Protein AF-A0A7S3WYN6-F1 (afdb_monomer)

Radius of gyration: 17.84 Å; Cα contacts (8 Å, |Δi|>4): 152; chains: 1; bounding box: 39×29×48 Å

Structure (mmCIF, N/CA/C/O backbone):
data_AF-A0A7S3WYN6-F1
#
_entry.id   AF-A0A7S3WYN6-F1
#
loop_
_atom_site.group_PDB
_atom_site.id
_atom_site.type_symbol
_atom_site.label_atom_id
_atom_site.label_alt_id
_atom_site.label_comp_id
_atom_site.label_asym_id
_atom_site.label_entity_id
_atom_site.label_seq_id
_atom_site.pdbx_PDB_ins_code
_atom_site.Cartn_x
_atom_site.Cartn_y
_atom_site.Cartn_z
_atom_site.occupancy
_atom_site.B_iso_or_equiv
_atom_site.auth_seq_id
_atom_site.auth_comp_id
_atom_site.auth_asym_id
_atom_site.auth_atom_id
_atom_site.pdbx_PDB_model_num
ATOM 1 N N . ALA A 1 1 ? -4.553 0.340 3.749 1.00 83.56 1 ALA A N 1
ATOM 2 C CA . ALA A 1 1 ? -4.007 -1.036 3.685 1.00 83.56 1 ALA A CA 1
ATOM 3 C C . ALA A 1 1 ? -3.774 -1.509 2.247 1.00 83.56 1 ALA A C 1
ATOM 5 O O . ALA A 1 1 ? -2.661 -1.927 1.957 1.00 83.56 1 ALA A O 1
ATOM 6 N N . GLY A 1 2 ? -4.755 -1.391 1.338 1.00 94.38 2 GLY A N 1
ATOM 7 C CA . GLY A 1 2 ? -4.640 -1.900 -0.042 1.00 94.38 2 GLY A CA 1
ATOM 8 C C . GLY A 1 2 ? -3.386 -1.463 -0.815 1.00 94.38 2 GLY A C 1
ATOM 9 O O . GLY A 1 2 ? -2.759 -2.291 -1.463 1.00 94.38 2 GLY A O 1
ATOM 10 N N . TYR A 1 3 ? -2.947 -0.205 -0.682 1.00 96.38 3 TYR A N 1
ATOM 11 C CA . TYR A 1 3 ? -1.740 0.287 -1.371 1.00 96.38 3 TYR A CA 1
ATOM 12 C C . TYR A 1 3 ? -0.466 -0.454 -0.966 1.00 96.38 3 TYR A C 1
ATOM 14 O O . TYR A 1 3 ? 0.359 -0.779 -1.814 1.00 96.38 3 TYR A O 1
ATOM 22 N N . LEU A 1 4 ? -0.327 -0.754 0.327 1.00 96.62 4 LEU A N 1
ATOM 23 C CA . LEU A 1 4 ? 0.823 -1.490 0.841 1.00 96.62 4 LEU A CA 1
ATOM 24 C C . LEU A 1 4 ? 0.812 -2.930 0.330 1.00 96.62 4 LEU A C 1
ATOM 26 O O . LEU A 1 4 ? 1.857 -3.454 -0.029 1.00 96.62 4 LEU A O 1
ATOM 30 N N . GLU A 1 5 ? -0.357 -3.561 0.240 1.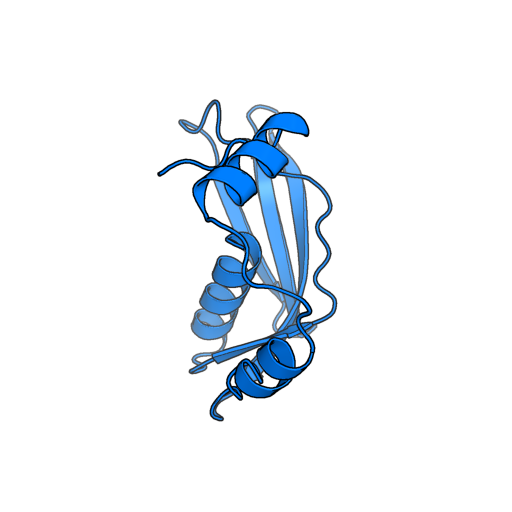00 96.69 5 GLU A N 1
ATOM 31 C CA . GLU A 1 5 ? -0.438 -4.918 -0.301 1.00 96.69 5 GLU A CA 1
ATOM 32 C C . GLU A 1 5 ? -0.110 -4.959 -1.799 1.00 96.69 5 GLU A C 1
ATOM 34 O O . GLU A 1 5 ? 0.653 -5.825 -2.225 1.00 96.69 5 GLU A O 1
ATOM 39 N N . MET A 1 6 ? -0.576 -3.981 -2.585 1.00 97.12 6 MET A N 1
ATOM 40 C CA . MET A 1 6 ? -0.182 -3.847 -3.995 1.00 97.12 6 MET A CA 1
ATOM 41 C C . MET A 1 6 ? 1.331 -3.663 -4.147 1.00 97.12 6 MET A C 1
ATOM 43 O O . MET A 1 6 ? 1.955 -4.367 -4.940 1.00 97.12 6 MET A O 1
ATOM 47 N N . ALA A 1 7 ? 1.939 -2.777 -3.350 1.00 97.44 7 ALA A N 1
ATOM 48 C CA . ALA A 1 7 ? 3.385 -2.573 -3.346 1.00 97.44 7 ALA A CA 1
ATOM 49 C C . ALA A 1 7 ? 4.142 -3.856 -2.971 1.00 97.44 7 ALA A C 1
ATOM 51 O O . ALA A 1 7 ? 5.075 -4.252 -3.667 1.00 97.44 7 ALA A O 1
ATOM 52 N N . ARG A 1 8 ? 3.711 -4.549 -1.909 1.00 96.00 8 ARG A N 1
ATOM 53 C CA . ARG A 1 8 ? 4.312 -5.811 -1.461 1.00 96.00 8 ARG A CA 1
ATOM 54 C C . ARG A 1 8 ? 4.235 -6.875 -2.558 1.00 96.00 8 ARG A C 1
ATOM 56 O O . ARG A 1 8 ? 5.251 -7.501 -2.858 1.00 96.00 8 ARG A O 1
ATOM 63 N N . ALA A 1 9 ? 3.059 -7.080 -3.150 1.00 96.19 9 ALA 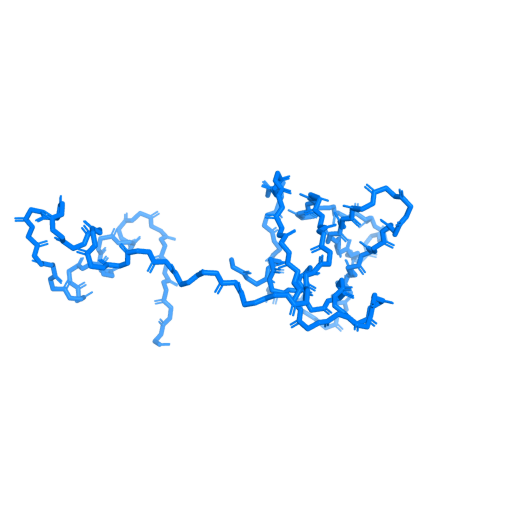A N 1
ATOM 64 C CA . ALA A 1 9 ? 2.832 -8.085 -4.183 1.00 96.19 9 ALA A CA 1
ATOM 65 C C . ALA A 1 9 ? 3.644 -7.795 -5.455 1.00 96.19 9 ALA A C 1
ATOM 67 O O . ALA A 1 9 ? 4.352 -8.682 -5.936 1.00 96.19 9 ALA A O 1
ATOM 68 N N . ALA A 1 10 ? 3.611 -6.554 -5.951 1.00 97.25 10 ALA A N 1
ATOM 69 C CA . ALA A 1 10 ? 4.370 -6.141 -7.129 1.00 97.25 10 ALA A CA 1
ATOM 70 C C . ALA A 1 10 ? 5.882 -6.289 -6.914 1.00 97.25 10 ALA A C 1
ATOM 72 O O . ALA A 1 10 ? 6.575 -6.867 -7.752 1.00 97.25 10 ALA A O 1
ATOM 73 N N . TYR A 1 11 ? 6.391 -5.858 -5.756 1.00 96.50 11 TYR A N 1
ATOM 74 C CA . TYR A 1 11 ? 7.810 -5.988 -5.434 1.00 96.50 11 TYR A CA 1
ATOM 75 C C . TYR A 1 11 ? 8.261 -7.451 -5.379 1.00 96.50 11 TYR A C 1
ATOM 77 O O . TYR A 1 11 ? 9.317 -7.796 -5.915 1.00 96.50 11 TYR A O 1
ATOM 85 N N . CYS A 1 12 ? 7.450 -8.323 -4.767 1.00 95.06 12 CYS A N 1
ATOM 86 C CA . CYS A 1 12 ? 7.715 -9.762 -4.720 1.00 95.06 12 CYS A CA 1
ATOM 87 C C . CYS A 1 12 ? 7.729 -10.382 -6.121 1.00 95.06 12 CYS A C 1
ATOM 89 O O . CYS A 1 12 ? 8.616 -11.182 -6.413 1.00 95.06 12 CYS A O 1
ATOM 91 N N . ALA A 1 13 ? 6.782 -10.004 -6.985 1.00 95.81 13 ALA A N 1
ATOM 92 C CA . ALA A 1 13 ? 6.686 -10.517 -8.348 1.00 95.81 13 ALA A CA 1
ATOM 93 C C . ALA A 1 13 ? 7.912 -10.134 -9.192 1.00 95.81 13 ALA A C 1
ATOM 95 O O . ALA A 1 13 ? 8.520 -11.004 -9.817 1.00 95.81 13 ALA A O 1
ATOM 96 N N . VAL A 1 14 ? 8.322 -8.862 -9.152 1.00 95.81 14 VAL A N 1
ATOM 97 C CA . VAL A 1 14 ? 9.489 -8.354 -9.894 1.00 95.81 14 VAL A CA 1
ATOM 98 C C . VAL A 1 14 ? 10.790 -9.002 -9.406 1.00 95.81 14 VAL A C 1
ATOM 100 O O . VAL A 1 14 ? 11.610 -9.433 -10.214 1.00 95.81 14 VAL A O 1
ATOM 103 N N . ASN A 1 15 ? 10.960 -9.139 -8.088 1.00 92.88 15 ASN A N 1
ATOM 104 C CA . ASN A 1 15 ? 12.193 -9.655 -7.482 1.00 92.88 15 ASN A CA 1
ATOM 105 C C . ASN A 1 15 ? 12.198 -11.179 -7.262 1.00 92.88 15 ASN A C 1
ATOM 107 O O . ASN A 1 15 ? 13.160 -11.711 -6.710 1.00 92.88 15 ASN A O 1
ATOM 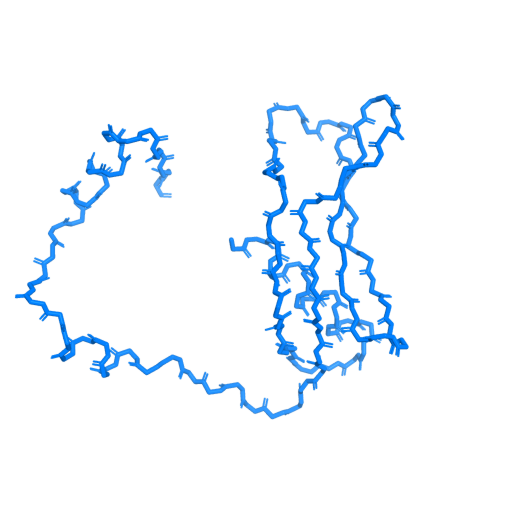111 N N . LYS A 1 16 ? 11.130 -11.894 -7.650 1.00 92.94 16 LYS A N 1
ATOM 112 C CA . LYS A 1 16 ? 10.926 -13.332 -7.369 1.00 92.94 16 LYS A CA 1
ATOM 113 C C . LYS A 1 16 ? 11.127 -13.683 -5.883 1.00 92.94 16 LYS A C 1
ATOM 115 O O . LYS A 1 16 ? 11.668 -14.737 -5.546 1.00 92.94 16 LYS A O 1
ATOM 120 N N . ALA A 1 17 ? 10.705 -12.784 -4.996 1.00 91.31 17 ALA A N 1
ATOM 121 C CA . ALA A 1 17 ? 10.873 -12.905 -3.551 1.00 91.31 17 ALA A CA 1
ATOM 122 C C . ALA A 1 17 ? 9.625 -13.501 -2.885 1.00 91.31 17 ALA A C 1
ATOM 124 O O . ALA A 1 17 ? 8.508 -13.359 -3.383 1.00 91.31 17 ALA A O 1
ATOM 125 N N . LYS A 1 18 ? 9.804 -14.141 -1.723 1.00 90.19 18 LYS A N 1
ATOM 126 C CA . LYS A 1 18 ? 8.681 -14.673 -0.923 1.00 90.19 18 LYS A CA 1
ATOM 127 C C . LYS A 1 18 ? 7.968 -13.596 -0.103 1.00 90.19 18 LYS A C 1
ATOM 129 O O . LYS A 1 18 ? 6.824 -13.790 0.298 1.00 90.19 18 LYS A O 1
ATOM 134 N N . GLY A 1 19 ? 8.636 -12.478 0.153 1.00 91.94 19 GLY A N 1
ATOM 135 C CA . GLY A 1 19 ? 8.088 -11.351 0.889 1.00 91.94 19 GLY A CA 1
ATOM 136 C C . GLY A 1 19 ? 8.807 -10.049 0.562 1.00 91.94 19 GLY A C 1
ATOM 137 O O . GLY A 1 19 ? 9.861 -10.035 -0.078 1.00 91.94 19 GLY A O 1
ATOM 138 N N . ALA A 1 20 ? 8.231 -8.950 1.043 1.00 93.81 20 ALA A N 1
ATOM 139 C CA . ALA A 1 20 ? 8.825 -7.627 0.957 1.00 93.81 20 ALA A CA 1
ATOM 140 C C . ALA A 1 20 ? 8.646 -6.881 2.282 1.00 93.81 20 ALA A C 1
ATOM 142 O O . ALA A 1 20 ? 7.604 -6.990 2.930 1.00 93.81 20 ALA A O 1
ATOM 143 N N . VAL A 1 21 ? 9.665 -6.122 2.674 1.00 94.25 21 VAL A N 1
ATOM 144 C CA . VAL A 1 21 ? 9.607 -5.160 3.774 1.00 94.25 21 VAL A CA 1
ATOM 145 C C . VAL A 1 21 ? 9.388 -3.784 3.168 1.00 94.25 21 VAL A C 1
ATOM 147 O O . VAL A 1 21 ? 10.261 -3.288 2.460 1.00 94.25 21 VAL A O 1
ATOM 150 N N . LEU A 1 22 ? 8.248 -3.165 3.468 1.00 95.50 22 LEU A N 1
ATOM 151 C CA . LEU A 1 22 ? 7.948 -1.799 3.046 1.00 95.50 22 LEU A CA 1
ATOM 152 C C . LEU A 1 22 ? 8.387 -0.813 4.128 1.00 95.50 22 LEU A C 1
ATOM 154 O O . LEU A 1 22 ? 8.127 -1.028 5.314 1.00 95.50 22 LEU A O 1
ATOM 158 N N . LYS A 1 23 ? 9.064 0.263 3.732 1.00 95.75 23 LYS A N 1
ATOM 159 C CA . LYS A 1 23 ? 9.582 1.296 4.636 1.00 95.75 23 LYS A CA 1
ATOM 160 C C . LYS A 1 23 ? 9.258 2.672 4.087 1.00 95.75 23 LYS A C 1
ATOM 162 O O . LYS A 1 23 ? 9.112 2.838 2.882 1.00 95.75 23 LYS A O 1
ATOM 167 N N . ARG A 1 24 ? 9.157 3.649 4.996 1.00 96.81 24 ARG A N 1
ATOM 168 C CA . ARG A 1 24 ? 8.904 5.061 4.661 1.00 96.81 24 ARG A CA 1
ATOM 169 C C . ARG A 1 24 ? 7.764 5.199 3.640 1.00 96.81 24 ARG A C 1
ATOM 171 O O . ARG A 1 24 ? 7.892 5.895 2.645 1.00 96.81 24 ARG A O 1
ATOM 178 N N . ALA A 1 25 ? 6.672 4.467 3.863 1.00 97.12 25 ALA A N 1
ATOM 179 C CA . ALA A 1 25 ? 5.501 4.553 3.008 1.00 97.12 25 ALA A CA 1
ATOM 180 C C . ALA A 1 25 ? 4.752 5.854 3.312 1.00 97.12 25 ALA A C 1
ATOM 182 O O . ALA A 1 25 ? 4.356 6.099 4.452 1.00 97.12 25 ALA A O 1
ATOM 183 N N . TYR A 1 26 ? 4.555 6.667 2.284 1.00 97.00 26 TYR A N 1
ATOM 184 C CA . TYR A 1 26 ? 3.794 7.906 2.329 1.00 97.00 26 TYR A CA 1
ATOM 185 C C . TYR A 1 26 ? 2.430 7.689 1.671 1.00 97.00 26 TYR A C 1
ATOM 187 O O . TYR A 1 26 ? 2.320 6.966 0.678 1.00 97.00 26 TYR A O 1
ATOM 195 N N . PHE A 1 27 ? 1.396 8.325 2.218 1.00 97.38 27 PHE A N 1
ATOM 196 C CA . PHE A 1 27 ? 0.038 8.347 1.672 1.00 97.38 27 PHE A CA 1
ATOM 197 C C . PHE A 1 27 ? -0.271 9.791 1.297 1.00 97.38 27 PHE A C 1
ATOM 199 O O . PHE A 1 27 ? -0.436 10.631 2.177 1.00 97.38 27 PHE A O 1
ATOM 206 N N . LEU A 1 28 ? -0.251 10.082 -0.000 1.00 96.31 28 LEU A N 1
ATOM 207 C CA . LEU A 1 28 ? -0.311 11.450 -0.514 1.00 96.31 28 LEU A CA 1
ATOM 208 C C . LEU A 1 28 ? -1.745 11.861 -0.830 1.00 96.31 28 LEU A C 1
ATOM 210 O O . LEU A 1 28 ? -2.171 12.949 -0.456 1.00 96.31 28 LEU A O 1
ATOM 214 N N . GLN A 1 29 ? -2.494 10.973 -1.481 1.00 93.44 29 GLN A N 1
ATOM 215 C CA . GLN A 1 29 ? -3.867 11.245 -1.878 1.00 93.44 29 GLN A CA 1
ATOM 216 C C . GLN A 1 29 ? -4.692 9.955 -1.864 1.00 93.44 29 GLN A C 1
ATOM 218 O O . GLN A 1 29 ? -4.278 8.966 -2.474 1.00 93.44 29 GLN A O 1
ATOM 223 N N . PRO A 1 30 ? -5.863 9.939 -1.207 1.00 91.75 30 PRO A N 1
ATOM 224 C CA . PRO A 1 30 ? -6.807 8.838 -1.327 1.00 91.75 30 PRO A CA 1
ATOM 225 C C . PRO A 1 30 ? -7.256 8.627 -2.780 1.00 91.75 30 PRO A C 1
ATOM 227 O O . PRO A 1 30 ? -7.541 9.580 -3.499 1.00 91.75 30 PRO A O 1
ATOM 230 N N . LEU A 1 31 ? -7.330 7.370 -3.199 1.00 92.44 31 LEU A N 1
ATOM 231 C CA . LEU A 1 31 ? -7.951 6.944 -4.450 1.00 92.44 31 LEU A CA 1
ATOM 232 C C . LEU A 1 31 ? -9.442 6.711 -4.193 1.00 92.44 31 LEU A C 1
ATOM 234 O O . LEU A 1 31 ? -9.789 5.790 -3.451 1.00 92.44 31 LEU A O 1
ATOM 238 N N . MET A 1 32 ? -10.290 7.550 -4.782 1.00 90.44 32 MET A N 1
ATOM 239 C CA . MET A 1 32 ? -11.744 7.377 -4.772 1.00 90.44 32 MET A CA 1
ATOM 240 C C . MET A 1 32 ? -12.144 6.347 -5.834 1.00 90.44 32 MET A C 1
ATOM 242 O O . MET A 1 32 ? -11.501 6.259 -6.877 1.00 90.44 32 MET A O 1
ATOM 246 N N . LEU A 1 33 ? -13.154 5.529 -5.529 1.00 89.44 33 LEU A N 1
ATOM 247 C CA . LEU A 1 33 ? -13.622 4.415 -6.369 1.00 89.44 33 LEU A CA 1
ATOM 248 C C . LEU A 1 33 ? -15.099 4.593 -6.759 1.00 89.44 33 LEU A C 1
ATOM 250 O O . LEU A 1 33 ? -15.867 3.638 -6.777 1.00 89.44 33 LEU A O 1
ATOM 254 N N . ASP A 1 34 ? -15.504 5.835 -6.991 1.00 84.75 34 ASP A N 1
ATOM 255 C CA . ASP A 1 34 ? -16.856 6.249 -7.365 1.00 84.75 34 ASP A CA 1
ATOM 256 C C . ASP A 1 34 ? -17.179 5.969 -8.841 1.00 84.75 34 ASP A C 1
ATOM 258 O O . ASP A 1 34 ? -18.239 5.413 -9.126 1.00 84.75 34 ASP A O 1
ATOM 262 N N . ASN A 1 35 ? -16.262 6.280 -9.764 1.00 80.19 35 ASN A N 1
ATOM 263 C CA . ASN A 1 35 ? -16.321 5.853 -11.166 1.00 80.19 35 ASN A CA 1
ATOM 264 C C . ASN A 1 35 ? -15.063 5.046 -11.516 1.00 80.19 35 ASN A C 1
ATOM 266 O O . ASN A 1 35 ? -13.957 5.585 -11.555 1.00 80.19 35 ASN A O 1
ATOM 270 N N . VAL A 1 36 ? -15.227 3.742 -11.740 1.00 84.69 36 VAL A N 1
ATOM 271 C CA . VAL A 1 36 ? -14.107 2.813 -11.958 1.00 84.69 36 VAL A CA 1
ATOM 272 C C . VAL A 1 36 ? -13.997 2.307 -13.394 1.00 84.69 36 VAL A C 1
ATOM 274 O O . VAL A 1 36 ? -13.049 1.578 -13.680 1.00 84.69 36 VAL A O 1
ATOM 277 N N . ASP A 1 37 ? -14.918 2.688 -14.285 1.00 85.44 37 ASP A N 1
ATOM 278 C CA . ASP A 1 37 ? -15.013 2.119 -15.638 1.00 85.44 37 ASP A CA 1
ATOM 279 C C . ASP A 1 37 ? -13.734 2.362 -16.461 1.00 85.44 37 ASP A C 1
ATOM 281 O O . ASP A 1 37 ? -13.260 1.453 -17.142 1.00 85.44 37 ASP A O 1
ATOM 285 N N . ASP A 1 38 ? -13.112 3.533 -16.297 1.00 83.12 38 ASP A N 1
ATOM 286 C CA . ASP A 1 38 ? -11.857 3.916 -16.961 1.00 83.12 38 ASP A CA 1
ATOM 287 C C . ASP A 1 38 ? -10.680 4.096 -15.981 1.00 83.12 38 ASP A C 1
ATOM 289 O O . ASP A 1 38 ? -9.620 4.625 -16.334 1.00 83.12 38 ASP A O 1
ATOM 293 N N . LEU A 1 39 ? -10.828 3.652 -14.726 1.00 88.00 39 LEU A N 1
ATOM 294 C CA . LEU A 1 39 ? -9.804 3.858 -13.707 1.00 88.00 39 LEU A CA 1
ATOM 295 C C . LEU A 1 39 ? -8.609 2.921 -13.920 1.00 88.00 39 LEU A C 1
ATOM 297 O O . LEU A 1 39 ? -8.648 1.731 -13.598 1.00 88.00 39 LEU A O 1
ATOM 301 N N . ASN A 1 40 ? -7.487 3.484 -14.367 1.00 91.19 40 ASN A N 1
ATOM 302 C CA . ASN A 1 40 ? -6.218 2.768 -14.404 1.00 91.19 40 ASN A CA 1
ATOM 303 C C . ASN A 1 40 ? -5.388 3.063 -13.149 1.00 91.19 40 ASN A C 1
ATOM 305 O O . ASN A 1 40 ? -5.020 4.210 -12.892 1.00 91.19 40 ASN A O 1
ATOM 309 N N . VAL A 1 41 ? -5.049 2.013 -12.397 1.00 93.94 41 VAL A N 1
ATOM 310 C CA . VAL A 1 41 ? -4.134 2.072 -11.252 1.00 93.94 41 VAL A CA 1
ATOM 311 C C . VAL A 1 41 ? -2.857 1.316 -11.592 1.00 93.94 41 VAL A C 1
ATOM 313 O O . VAL A 1 41 ? -2.882 0.139 -11.940 1.00 93.94 41 VAL A O 1
ATOM 316 N N . THR A 1 42 ? -1.720 1.983 -11.436 1.00 96.38 42 THR A N 1
ATOM 317 C CA . THR A 1 42 ? -0.395 1.439 -11.730 1.00 96.38 42 THR A CA 1
ATOM 318 C C . THR A 1 42 ? 0.468 1.440 -10.473 1.00 96.38 42 THR A C 1
ATOM 320 O O . THR A 1 42 ? 0.561 2.446 -9.772 1.00 96.38 42 THR A O 1
ATOM 323 N N . ILE A 1 43 ? 1.142 0.318 -10.215 1.00 97.81 43 ILE A N 1
ATOM 324 C CA . ILE A 1 43 ? 2.215 0.199 -9.224 1.00 97.81 43 ILE A CA 1
ATOM 325 C C . ILE A 1 43 ? 3.550 0.064 -9.966 1.00 97.81 43 ILE A C 1
ATOM 327 O O . ILE A 1 43 ? 3.797 -0.920 -10.659 1.00 97.81 43 ILE A O 1
ATOM 331 N N . SER A 1 44 ? 4.403 1.075 -9.845 1.00 97.69 44 SER A N 1
ATOM 332 C CA . SER A 1 44 ? 5.735 1.107 -10.454 1.00 97.69 44 SER A CA 1
ATOM 333 C C . SER A 1 44 ? 6.784 0.685 -9.435 1.00 97.69 44 SER A C 1
ATOM 335 O O . SER A 1 44 ? 6.758 1.165 -8.301 1.00 97.69 44 SER A O 1
ATOM 337 N N . ILE A 1 45 ? 7.709 -0.187 -9.840 1.00 97.94 45 ILE A N 1
ATOM 338 C CA . ILE A 1 45 ? 8.826 -0.651 -9.011 1.00 97.94 45 ILE A CA 1
ATOM 339 C C . ILE A 1 45 ? 10.143 -0.215 -9.655 1.00 97.94 45 ILE A C 1
ATOM 341 O O . ILE A 1 45 ? 10.436 -0.602 -10.785 1.00 97.94 45 ILE A O 1
ATOM 345 N N . ASP A 1 46 ? 10.945 0.546 -8.918 1.00 97.06 46 ASP A N 1
ATOM 346 C CA . ASP A 1 46 ? 12.335 0.834 -9.266 1.00 97.06 46 ASP A CA 1
ATOM 347 C C . ASP A 1 46 ? 13.242 -0.100 -8.462 1.00 97.06 46 ASP A C 1
ATOM 349 O O . ASP A 1 46 ? 13.456 0.095 -7.264 1.00 97.06 46 ASP A O 1
ATOM 353 N N . THR A 1 47 ? 13.762 -1.136 -9.120 1.00 93.00 47 THR A N 1
ATOM 354 C CA . THR A 1 47 ? 14.643 -2.136 -8.497 1.00 93.00 47 THR A CA 1
ATOM 355 C C . THR A 1 47 ? 16.055 -1.624 -8.241 1.00 93.00 47 THR A C 1
ATOM 357 O O . THR A 1 47 ? 16.794 -2.258 -7.502 1.00 93.00 47 THR A O 1
ATOM 360 N N . ASN A 1 48 ? 16.465 -0.520 -8.869 1.00 93.38 48 ASN A N 1
ATOM 361 C CA . ASN A 1 48 ? 17.787 0.060 -8.630 1.00 93.38 48 ASN A CA 1
ATOM 362 C C . ASN A 1 48 ? 17.766 0.949 -7.387 1.00 93.38 48 ASN A C 1
ATOM 364 O O . ASN A 1 48 ? 18.752 1.018 -6.658 1.00 93.38 48 ASN A O 1
ATOM 368 N N . ALA A 1 49 ? 16.645 1.637 -7.161 1.00 95.75 49 ALA A N 1
ATOM 369 C CA . ALA A 1 49 ? 16.448 2.500 -6.004 1.00 95.75 49 ALA A CA 1
ATOM 370 C C . ALA A 1 49 ? 15.752 1.807 -4.822 1.00 95.75 49 ALA A C 1
ATOM 372 O O . ALA A 1 49 ? 15.637 2.430 -3.768 1.00 95.75 49 ALA A O 1
ATOM 373 N N . ASP A 1 50 ? 15.277 0.566 -4.985 1.00 96.19 50 ASP A N 1
ATOM 374 C CA . ASP A 1 50 ? 14.451 -0.155 -4.008 1.00 96.19 50 ASP A CA 1
ATOM 375 C C . ASP A 1 50 ? 13.165 0.625 -3.645 1.00 96.19 50 ASP A C 1
ATOM 377 O O . ASP A 1 50 ? 12.789 0.745 -2.475 1.00 96.19 50 ASP A O 1
ATOM 381 N N . ARG A 1 51 ? 12.476 1.201 -4.645 1.00 97.81 51 ARG A N 1
ATOM 382 C CA . ARG A 1 51 ? 11.303 2.081 -4.445 1.00 97.81 51 ARG A CA 1
ATOM 383 C C . ARG A 1 51 ? 10.044 1.566 -5.124 1.00 97.81 51 ARG A C 1
ATOM 385 O O . ARG A 1 51 ? 10.099 0.932 -6.176 1.00 97.81 51 ARG A O 1
ATOM 392 N N . PHE A 1 52 ? 8.900 1.898 -4.533 1.00 98.25 52 PHE A N 1
ATOM 393 C CA . PHE A 1 52 ? 7.587 1.703 -5.136 1.00 98.25 52 PHE A CA 1
ATOM 394 C C . PHE A 1 52 ? 6.833 3.029 -5.257 1.00 98.25 52 PHE A C 1
ATOM 396 O O . PHE A 1 52 ? 6.974 3.919 -4.413 1.00 98.25 52 PHE A O 1
ATOM 403 N N . GLU A 1 53 ? 5.981 3.128 -6.273 1.00 98.31 53 GLU A N 1
ATOM 404 C CA . GLU A 1 53 ? 5.036 4.226 -6.451 1.00 98.31 53 GLU A CA 1
ATOM 405 C C . GLU A 1 53 ? 3.701 3.697 -6.980 1.00 98.31 53 GLU A C 1
ATOM 407 O O . GLU A 1 53 ? 3.648 3.061 -8.029 1.00 98.31 53 GLU A O 1
ATOM 412 N N . LEU A 1 54 ? 2.623 3.970 -6.251 1.00 97.88 54 LEU A N 1
ATOM 413 C CA . LEU A 1 54 ? 1.251 3.734 -6.670 1.00 97.88 54 LEU A CA 1
ATOM 414 C C . LEU A 1 54 ? 0.659 5.031 -7.220 1.00 97.88 54 LEU A C 1
ATOM 416 O O . LEU A 1 54 ? 0.557 6.026 -6.496 1.00 97.88 54 LEU A O 1
ATOM 420 N N . SER A 1 55 ? 0.190 4.989 -8.459 1.00 97.12 55 SER A N 1
ATOM 421 C CA . SER A 1 55 ? -0.479 6.107 -9.114 1.00 97.12 55 SER A CA 1
ATOM 422 C C . SER A 1 55 ? -1.745 5.672 -9.835 1.00 97.12 55 SER A C 1
ATOM 424 O O . SER A 1 55 ? -1.836 4.526 -10.268 1.00 97.12 55 SER A O 1
ATOM 426 N N . SER A 1 56 ? -2.685 6.591 -10.019 1.00 94.69 56 SER A N 1
ATOM 427 C CA . SER A 1 56 ? -3.773 6.431 -10.981 1.00 94.69 56 SER A CA 1
ATOM 428 C C . SER A 1 56 ? -3.649 7.432 -12.121 1.00 94.69 56 SER A C 1
ATOM 430 O O . SER A 1 56 ? -2.882 8.397 -12.043 1.00 94.69 56 SER A O 1
ATOM 432 N N . MET A 1 57 ? -4.398 7.175 -13.185 1.00 90.38 57 MET A N 1
ATOM 433 C CA . MET A 1 57 ? -4.609 8.107 -14.279 1.00 90.38 57 MET A CA 1
ATOM 434 C C . MET A 1 57 ? -6.116 8.246 -14.490 1.00 90.38 57 MET A C 1
ATOM 436 O O . MET A 1 57 ? -6.784 7.251 -14.761 1.00 90.38 57 MET A O 1
ATOM 440 N N . GLY A 1 58 ? -6.630 9.462 -14.299 1.00 75.56 58 GLY A N 1
ATOM 441 C CA . GLY A 1 58 ? -8.032 9.797 -14.562 1.00 75.56 58 GLY A CA 1
ATOM 442 C C . GLY A 1 58 ? -8.277 10.188 -16.022 1.00 75.56 58 GLY A C 1
ATOM 443 O O . GLY A 1 58 ? -7.352 10.180 -16.837 1.00 75.56 58 GLY A O 1
ATOM 444 N N . GLU A 1 59 ? -9.513 10.586 -16.328 1.00 69.44 59 GLU A N 1
ATOM 445 C CA . GLU A 1 59 ? -9.975 10.946 -17.682 1.00 69.44 59 GLU A CA 1
ATOM 446 C C . GLU A 1 59 ? -9.123 12.044 -18.349 1.00 69.44 59 GLU A C 1
ATOM 448 O O . GLU A 1 59 ? -8.827 11.964 -19.539 1.00 69.44 59 GLU A O 1
ATOM 453 N N . ASP A 1 60 ? -8.619 13.011 -17.573 1.00 74.69 60 ASP A N 1
ATOM 454 C CA . ASP A 1 60 ? -7.759 14.104 -18.062 1.00 74.69 60 ASP A CA 1
ATOM 455 C C . ASP A 1 60 ? -6.304 13.676 -18.365 1.00 74.69 60 ASP A C 1
ATOM 457 O O . ASP A 1 60 ? -5.419 14.518 -18.553 1.00 74.69 60 ASP A O 1
ATOM 461 N N . ALA A 1 61 ? -6.015 12.368 -18.346 1.00 77.31 61 ALA A N 1
ATOM 462 C CA . ALA A 1 61 ? -4.684 11.773 -18.494 1.00 77.31 61 ALA A CA 1
ATOM 463 C C . ALA A 1 61 ? -3.628 12.308 -17.500 1.00 77.31 61 ALA A C 1
ATOM 465 O O . ALA A 1 61 ? -2.421 12.144 -17.696 1.00 77.31 61 ALA A O 1
ATOM 466 N N . GLN A 1 62 ? -4.066 12.943 -16.410 1.00 84.62 62 GLN A N 1
ATOM 467 C CA . GLN A 1 62 ? -3.187 13.405 -15.344 1.00 84.62 62 GLN A CA 1
ATOM 468 C C . GLN A 1 62 ? -2.860 12.249 -14.404 1.00 84.62 62 GLN A C 1
ATOM 470 O O . GLN A 1 62 ? -3.747 11.603 -13.842 1.00 84.62 62 GLN A O 1
ATOM 475 N N . LYS A 1 63 ? -1.562 12.011 -14.214 1.00 92.19 63 LYS A N 1
ATOM 476 C CA . LYS A 1 63 ? -1.066 11.042 -13.242 1.00 92.19 63 LYS A CA 1
ATOM 477 C C . LYS A 1 63 ? -1.179 11.621 -11.836 1.00 92.19 63 LYS A C 1
ATOM 479 O O . LYS A 1 63 ? -0.599 12.666 -11.546 1.00 92.19 63 LYS A O 1
ATOM 484 N N . VAL A 1 64 ? -1.834 10.889 -10.943 1.00 94.56 64 VAL A N 1
ATOM 485 C CA . VAL A 1 64 ? -1.918 11.215 -9.516 1.00 94.56 64 VAL A CA 1
ATOM 486 C C . VAL A 1 64 ? -1.192 10.141 -8.721 1.00 94.56 64 VAL A C 1
ATOM 488 O O . VAL A 1 64 ? -1.549 8.968 -8.793 1.00 94.56 64 VAL A O 1
ATOM 491 N N . THR A 1 65 ? -0.176 10.522 -7.946 1.00 96.62 65 THR A N 1
ATOM 492 C CA . THR A 1 65 ? 0.506 9.595 -7.033 1.00 96.62 65 THR A CA 1
ATOM 493 C C . THR A 1 65 ? -0.264 9.496 -5.717 1.00 96.62 65 THR A C 1
ATOM 495 O O . THR A 1 65 ? -0.429 10.482 -5.004 1.00 96.62 65 THR A O 1
ATOM 498 N N . HIS A 1 66 ? -0.692 8.286 -5.360 1.00 97.31 66 HIS A N 1
ATOM 499 C CA . HIS A 1 66 ? -1.448 8.008 -4.134 1.00 97.31 66 HIS A CA 1
ATOM 500 C C . HIS A 1 66 ? -0.553 7.572 -2.982 1.00 97.31 66 HIS A C 1
ATOM 502 O O . HIS A 1 66 ? -0.786 7.929 -1.825 1.00 97.31 66 HIS A O 1
ATOM 508 N N . SER A 1 67 ? 0.478 6.787 -3.287 1.00 98.12 67 SER A N 1
ATOM 509 C CA . SER A 1 67 ? 1.415 6.293 -2.289 1.00 98.12 67 SER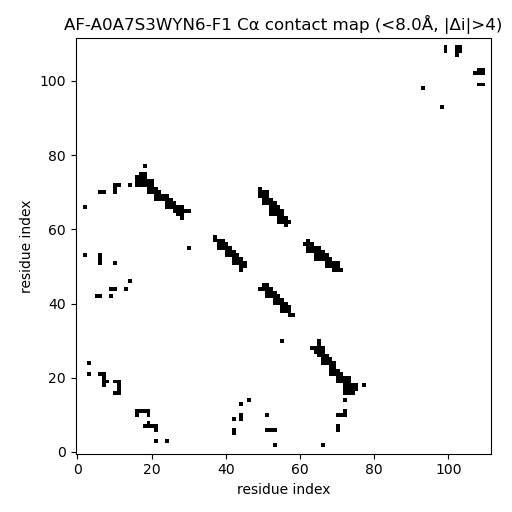 A CA 1
ATOM 510 C C . SER A 1 67 ? 2.772 6.023 -2.906 1.00 98.12 67 SER A C 1
ATOM 512 O O . SER A 1 67 ? 2.866 5.619 -4.058 1.00 98.12 67 SER A O 1
ATOM 514 N N . ALA A 1 68 ? 3.825 6.225 -2.133 1.00 98.25 68 ALA A N 1
ATOM 515 C CA . ALA A 1 68 ? 5.175 5.869 -2.528 1.00 98.25 68 ALA A CA 1
ATOM 516 C C . ALA A 1 68 ? 5.985 5.502 -1.292 1.00 98.25 68 ALA A C 1
ATOM 518 O O . ALA A 1 68 ? 5.630 5.873 -0.173 1.00 98.25 68 ALA A O 1
ATOM 519 N N . GLY A 1 69 ? 7.090 4.804 -1.488 1.00 98.25 69 GLY A N 1
ATOM 520 C CA . GLY A 1 69 ? 7.994 4.456 -0.406 1.00 98.25 69 GLY A CA 1
ATOM 521 C C . GLY A 1 69 ? 9.098 3.542 -0.890 1.00 98.25 69 GLY A C 1
ATOM 522 O O . GLY A 1 69 ? 9.348 3.422 -2.091 1.00 98.25 69 GLY A O 1
ATOM 523 N N . ASP A 1 70 ? 9.744 2.887 0.059 1.00 98.31 70 ASP A N 1
ATOM 524 C CA . ASP A 1 70 ? 10.823 1.951 -0.206 1.00 98.31 70 ASP A CA 1
ATOM 525 C C . ASP A 1 70 ? 10.368 0.523 0.056 1.00 98.31 70 ASP A C 1
ATOM 527 O O . ASP A 1 70 ? 9.515 0.261 0.911 1.00 98.31 70 ASP A O 1
ATOM 531 N N . ALA A 1 71 ? 10.967 -0.411 -0.664 1.00 96.44 71 ALA A N 1
ATOM 532 C CA . ALA A 1 71 ? 10.672 -1.823 -0.572 1.00 96.44 71 ALA A CA 1
ATOM 533 C C . ALA A 1 71 ? 11.967 -2.626 -0.651 1.00 96.44 71 ALA A C 1
ATOM 535 O O . ALA A 1 71 ? 12.797 -2.397 -1.514 1.00 96.44 71 ALA A O 1
ATOM 536 N N . LEU A 1 72 ? 12.133 -3.596 0.244 1.00 94.75 72 LEU A N 1
ATOM 537 C CA . LEU A 1 72 ? 13.227 -4.562 0.169 1.00 94.75 72 LEU A CA 1
ATOM 538 C C . LEU A 1 72 ? 12.677 -5.975 0.079 1.00 94.75 72 LEU A C 1
ATOM 540 O O . LEU A 1 72 ? 11.763 -6.338 0.821 1.00 94.75 72 LEU A O 1
ATOM 544 N N . ALA A 1 73 ? 13.283 -6.795 -0.774 1.00 92.31 73 ALA A N 1
ATOM 545 C CA . ALA A 1 73 ? 12.964 -8.208 -0.866 1.00 92.31 73 ALA A CA 1
ATOM 546 C C . ALA A 1 73 ? 13.415 -8.923 0.412 1.00 92.31 73 ALA A C 1
ATOM 548 O O . ALA A 1 73 ? 14.489 -8.658 0.953 1.00 92.31 73 ALA A O 1
ATOM 549 N N . THR A 1 74 ? 12.604 -9.864 0.884 1.00 88.69 74 THR A N 1
ATOM 550 C CA . THR A 1 74 ? 12.997 -10.768 1.962 1.00 88.69 74 THR A CA 1
ATOM 551 C C . THR A 1 74 ? 12.620 -12.201 1.622 1.00 88.69 74 THR A C 1
ATOM 553 O O . THR A 1 74 ? 11.528 -12.491 1.131 1.00 88.69 74 THR A O 1
ATOM 556 N N . ASN A 1 75 ? 13.551 -13.106 1.911 1.00 79.19 75 ASN A N 1
ATOM 557 C CA . ASN A 1 75 ? 13.344 -14.551 1.834 1.00 79.19 75 ASN A CA 1
ATOM 558 C C . ASN A 1 75 ? 13.167 -15.182 3.223 1.00 79.19 75 ASN A C 1
ATOM 560 O O . ASN A 1 75 ? 12.888 -16.377 3.318 1.00 79.19 75 ASN A O 1
ATOM 564 N N . GLY A 1 76 ? 13.345 -14.392 4.286 1.00 75.88 76 GLY A N 1
ATOM 565 C CA . GLY A 1 76 ? 13.142 -14.812 5.666 1.00 75.88 76 GLY A CA 1
ATOM 566 C C . GLY A 1 76 ? 11.693 -14.635 6.107 1.00 75.88 76 GLY A C 1
ATOM 567 O O . GLY A 1 76 ? 10.950 -13.832 5.539 1.00 75.88 76 GLY A O 1
ATOM 568 N N . ALA A 1 77 ? 11.300 -15.372 7.146 1.00 73.00 77 ALA A N 1
ATOM 569 C CA . ALA A 1 77 ? 10.011 -15.167 7.792 1.00 73.00 77 ALA A CA 1
ATOM 570 C C . ALA A 1 77 ? 9.921 -13.725 8.316 1.00 73.00 77 ALA A C 1
ATOM 572 O O . ALA A 1 77 ? 10.791 -13.271 9.062 1.00 73.00 77 ALA A O 1
ATOM 573 N N . LEU A 1 78 ? 8.873 -13.004 7.919 1.00 77.31 78 LEU A N 1
ATOM 574 C CA . LEU A 1 78 ? 8.527 -11.741 8.558 1.00 77.31 78 LEU A CA 1
ATOM 575 C C . LEU A 1 78 ? 8.013 -12.059 9.964 1.00 77.31 78 LEU A C 1
ATOM 577 O O . LEU A 1 78 ? 7.149 -12.921 10.129 1.00 77.31 78 LEU A O 1
ATOM 581 N N . GLY A 1 79 ? 8.569 -11.394 10.977 1.00 74.12 79 GLY A N 1
ATOM 582 C CA . GLY A 1 79 ? 8.097 -11.544 12.350 1.00 74.12 79 GLY A CA 1
ATOM 583 C C . GLY A 1 79 ? 6.625 -11.149 12.451 1.00 74.12 79 GLY A C 1
ATOM 584 O O . GLY A 1 79 ? 6.217 -10.126 11.898 1.00 74.12 79 GLY A O 1
ATOM 585 N N . ALA A 1 80 ? 5.829 -11.960 13.147 1.00 77.50 80 ALA A N 1
ATOM 586 C CA . ALA A 1 80 ? 4.451 -11.598 13.446 1.00 77.50 80 ALA A CA 1
ATOM 587 C C . ALA A 1 80 ? 4.418 -10.339 14.335 1.00 77.50 80 ALA A C 1
ATOM 589 O O . ALA A 1 80 ? 5.326 -10.146 15.154 1.00 77.50 80 ALA A O 1
ATOM 590 N N . PRO A 1 81 ? 3.379 -9.492 14.222 1.00 78.75 81 PRO A N 1
ATOM 591 C CA . PRO A 1 81 ? 3.159 -8.420 15.184 1.00 78.75 81 PRO A CA 1
ATOM 592 C C . PRO A 1 81 ? 3.124 -8.982 16.611 1.00 78.75 81 PRO A C 1
ATOM 594 O O . PRO A 1 81 ? 2.540 -10.041 16.848 1.00 78.75 81 PRO A O 1
ATOM 597 N N . ALA A 1 82 ? 3.709 -8.266 17.574 1.00 84.19 82 ALA A N 1
ATOM 598 C CA . ALA A 1 82 ? 3.719 -8.657 18.985 1.00 84.19 82 ALA A CA 1
ATOM 599 C C . ALA A 1 82 ? 2.351 -8.405 19.658 1.00 84.19 82 ALA A C 1
ATOM 601 O O . ALA A 1 82 ? 2.236 -7.623 20.602 1.00 84.19 82 ALA A O 1
ATOM 602 N N . SER A 1 83 ? 1.295 -9.054 19.160 1.00 79.50 83 SER A N 1
ATOM 603 C CA . SER A 1 83 ? -0.097 -8.851 19.589 1.00 79.50 83 SER A CA 1
ATOM 604 C C . SER A 1 83 ? -0.305 -9.099 21.085 1.00 79.50 83 SER A C 1
ATOM 606 O O . SER A 1 83 ? -1.000 -8.327 21.737 1.00 79.50 83 SER A O 1
ATOM 608 N N . ALA A 1 84 ? 0.355 -10.110 21.657 1.00 80.06 84 ALA A N 1
ATOM 609 C CA . ALA A 1 84 ? 0.298 -10.394 23.092 1.00 80.06 84 ALA A CA 1
ATOM 610 C C . ALA A 1 84 ? 0.840 -9.234 23.948 1.00 80.06 84 ALA A C 1
ATOM 612 O O . ALA A 1 84 ? 0.244 -8.884 24.965 1.00 80.06 84 ALA A O 1
ATOM 613 N N . ALA A 1 85 ? 1.935 -8.599 23.514 1.00 79.50 85 ALA A N 1
ATOM 614 C CA . ALA A 1 85 ? 2.486 -7.430 24.197 1.00 79.50 85 ALA A CA 1
ATOM 615 C C . ALA A 1 85 ? 1.546 -6.218 24.079 1.00 79.50 85 ALA A C 1
ATOM 617 O O . ALA A 1 85 ? 1.348 -5.501 25.057 1.00 79.50 85 ALA A O 1
ATOM 618 N N . ALA A 1 86 ? 0.917 -6.024 22.914 1.00 77.69 86 ALA A N 1
ATOM 619 C CA . ALA A 1 86 ? -0.063 -4.957 22.711 1.00 77.69 86 ALA A CA 1
ATOM 620 C C . ALA A 1 86 ? -1.302 -5.130 23.611 1.00 77.69 86 ALA A C 1
ATOM 622 O O . ALA A 1 86 ? -1.738 -4.169 24.244 1.00 77.69 86 ALA A O 1
ATOM 623 N N . LEU A 1 87 ? -1.822 -6.356 23.742 1.00 76.06 87 LEU A N 1
ATOM 624 C CA . LEU A 1 87 ? -2.967 -6.663 24.608 1.00 76.06 87 LEU A CA 1
ATOM 625 C C . LEU A 1 87 ? -2.685 -6.350 26.082 1.00 76.06 87 LEU A C 1
ATOM 627 O O . LEU A 1 87 ? -3.528 -5.746 26.744 1.00 76.06 87 LEU A O 1
ATOM 631 N N . GLY A 1 88 ? -1.487 -6.684 26.573 1.00 75.94 88 GLY A N 1
ATOM 632 C CA . GLY A 1 88 ? -1.071 -6.394 27.950 1.00 75.94 88 GLY A CA 1
ATOM 633 C C . GLY A 1 88 ? -0.977 -4.900 28.289 1.00 75.94 88 GLY A C 1
ATOM 634 O O . GLY A 1 88 ? -0.953 -4.548 29.463 1.00 75.94 88 GLY A O 1
ATOM 635 N N . SER A 1 89 ? -0.945 -4.025 27.277 1.00 72.94 89 SER A N 1
ATOM 636 C CA . SER A 1 89 ? -0.928 -2.563 27.437 1.00 72.94 89 SER A CA 1
ATOM 637 C C . SER A 1 89 ? -2.298 -1.889 27.267 1.00 72.94 89 SER A C 1
ATOM 639 O O . SER A 1 89 ? -2.398 -0.670 27.402 1.00 72.94 89 SER A O 1
ATOM 641 N N . SER A 1 90 ? -3.350 -2.655 26.956 1.00 73.94 90 SER A N 1
ATOM 642 C CA . SER A 1 90 ? -4.701 -2.123 26.744 1.00 73.94 90 SER A CA 1
ATOM 643 C C . SER A 1 90 ? -5.489 -2.032 28.055 1.00 73.94 90 SER A C 1
ATOM 645 O O . SER A 1 90 ? -5.431 -2.933 28.888 1.00 73.94 90 SER A O 1
ATOM 647 N N . TYR A 1 91 ? -6.228 -0.935 28.246 1.00 67.94 91 TYR A N 1
ATOM 648 C CA . TYR A 1 91 ? -6.931 -0.653 29.506 1.00 67.94 91 TYR A CA 1
ATOM 649 C C . TYR A 1 91 ? -8.343 -1.261 29.584 1.00 67.94 91 TYR A C 1
ATOM 651 O O . TYR A 1 91 ? -8.860 -1.426 30.687 1.00 67.94 91 TYR A O 1
ATOM 659 N N . ALA A 1 92 ? -8.968 -1.605 28.449 1.00 77.38 92 ALA A N 1
ATOM 660 C CA . ALA A 1 92 ? -10.269 -2.277 28.397 1.00 77.38 92 ALA A CA 1
ATOM 661 C C . ALA A 1 92 ? -10.561 -2.846 26.999 1.00 77.38 92 ALA A C 1
ATOM 663 O O . ALA A 1 92 ? -10.175 -2.258 25.988 1.00 77.38 92 ALA A O 1
ATOM 664 N N . ALA A 1 93 ? -11.298 -3.959 26.947 1.00 82.06 93 ALA A N 1
ATOM 665 C CA . ALA A 1 93 ? -11.957 -4.398 25.721 1.00 82.06 93 ALA A CA 1
ATOM 666 C C . ALA A 1 93 ? -13.137 -3.462 25.404 1.00 82.06 93 ALA A C 1
ATOM 668 O O . ALA A 1 93 ? -13.842 -3.026 26.315 1.00 82.06 93 ALA A O 1
ATOM 669 N N . VAL A 1 94 ? -13.353 -3.167 24.121 1.00 86.19 94 VAL A N 1
ATOM 670 C CA . VAL A 1 94 ? -14.460 -2.327 23.640 1.00 86.19 94 VAL A CA 1
ATOM 671 C C . VAL A 1 94 ? -15.404 -3.198 22.821 1.00 86.19 94 VAL A C 1
ATOM 673 O O . VAL A 1 94 ? -14.950 -4.032 22.036 1.00 86.19 94 VAL A O 1
ATOM 676 N N . ASP A 1 95 ? -16.708 -3.013 23.018 1.00 92.06 95 ASP A N 1
ATOM 677 C CA . ASP A 1 95 ? -17.720 -3.657 22.186 1.00 92.06 95 ASP A CA 1
ATOM 678 C C . ASP A 1 95 ? -17.572 -3.231 20.715 1.00 92.06 95 ASP A C 1
ATOM 680 O O . ASP A 1 95 ? -17.322 -2.064 20.404 1.00 92.06 95 ASP A O 1
ATOM 684 N N . ILE A 1 96 ? -17.723 -4.188 19.800 1.00 92.00 96 ILE A N 1
ATOM 685 C CA . ILE A 1 96 ? -17.492 -3.954 18.373 1.00 92.00 96 ILE A CA 1
ATOM 686 C C . ILE A 1 96 ? -18.493 -2.955 17.780 1.00 92.00 96 ILE A C 1
ATOM 688 O O . ILE A 1 96 ? -18.101 -2.129 16.957 1.00 92.00 96 ILE A O 1
ATOM 692 N N . ALA A 1 97 ? -19.758 -2.979 18.214 1.00 93.50 97 ALA A N 1
ATOM 693 C CA . ALA A 1 97 ? -20.769 -2.054 17.717 1.00 93.50 97 ALA A CA 1
ATOM 694 C C . ALA A 1 97 ? -20.450 -0.628 18.177 1.00 93.50 97 ALA A C 1
ATOM 696 O O . ALA A 1 97 ? -20.420 0.283 17.352 1.00 93.50 97 ALA A O 1
ATOM 697 N N . VAL A 1 98 ? -20.082 -0.460 19.452 1.00 94.31 98 VAL A N 1
ATOM 698 C CA . VAL A 1 98 ? -19.625 0.831 19.998 1.00 94.31 98 VAL A CA 1
ATOM 699 C C . VAL A 1 98 ? -18.406 1.359 19.234 1.00 94.31 98 VAL A C 1
ATOM 701 O O . VAL A 1 98 ? -18.321 2.550 18.932 1.00 94.31 98 VAL A O 1
ATOM 704 N N . PHE A 1 99 ? -17.464 0.482 18.882 1.00 92.88 99 PHE A N 1
ATOM 705 C CA . PHE A 1 99 ? -16.266 0.863 18.137 1.00 92.88 99 PHE A CA 1
ATOM 706 C C . PHE A 1 99 ? -16.593 1.376 16.725 1.00 92.88 99 PHE A C 1
ATOM 708 O O . PHE A 1 99 ? -16.097 2.430 16.321 1.00 92.88 99 PHE A O 1
ATOM 715 N N . TYR A 1 100 ? -17.465 0.686 15.984 1.00 95.38 100 TYR A N 1
ATOM 716 C CA . TYR A 1 100 ? -17.882 1.132 14.650 1.00 95.38 100 TYR A CA 1
ATOM 717 C C . TYR A 1 100 ? -18.802 2.360 14.679 1.00 95.38 100 TYR A C 1
ATOM 719 O O . TYR A 1 100 ? -18.711 3.201 13.784 1.00 95.38 100 TYR A O 1
ATOM 727 N N . GLU A 1 101 ? -19.644 2.521 15.703 1.00 95.62 101 GLU A N 1
ATOM 728 C CA . GLU A 1 101 ? -20.413 3.756 15.911 1.00 95.62 101 GLU A CA 1
ATOM 729 C C . GLU A 1 101 ? -19.497 4.958 16.162 1.00 95.62 101 GLU A C 1
ATOM 731 O O . GLU A 1 101 ? -19.715 6.027 15.587 1.00 95.62 101 GLU A O 1
ATOM 736 N N . ALA A 1 102 ? -18.426 4.780 16.944 1.00 95.31 102 ALA A N 1
ATOM 737 C CA . ALA A 1 102 ? -17.439 5.829 17.173 1.00 95.31 102 ALA A CA 1
ATOM 738 C C . ALA A 1 102 ? -16.770 6.277 15.858 1.00 95.31 102 ALA A C 1
ATOM 740 O O . ALA A 1 102 ? -16.676 7.477 15.598 1.00 95.31 102 ALA A O 1
ATOM 741 N N . PHE A 1 103 ? -16.388 5.346 14.976 1.00 96.44 103 PHE A N 1
ATOM 742 C CA . PHE A 1 103 ? -15.866 5.687 13.645 1.00 96.44 103 PHE A CA 1
ATOM 743 C C . PHE A 1 103 ? -16.892 6.391 12.759 1.00 96.44 103 PHE A C 1
ATOM 7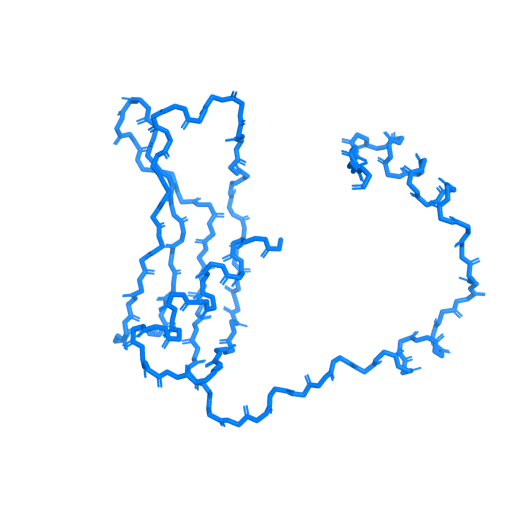45 O O . PHE A 1 103 ? -16.579 7.407 12.133 1.00 96.44 103 PHE A O 1
ATOM 752 N N . ARG A 1 104 ? -18.137 5.910 12.754 1.00 96.75 104 ARG A N 1
ATOM 753 C CA . ARG A 1 104 ? -19.217 6.545 11.995 1.00 96.75 104 ARG A CA 1
ATOM 754 C C . ARG A 1 104 ? -19.448 7.987 12.439 1.00 96.75 104 ARG A C 1
ATOM 756 O O . ARG A 1 104 ? -19.643 8.853 11.595 1.00 96.75 104 ARG A O 1
ATOM 763 N N . SER A 1 105 ? -19.360 8.268 13.741 1.00 97.19 105 SER A N 1
ATOM 764 C CA . SER A 1 105 ? -19.541 9.625 14.278 1.00 97.19 105 SER A CA 1
ATOM 765 C C . SER A 1 105 ? -18.493 10.637 13.794 1.00 97.19 105 SER A C 1
ATOM 767 O O . SER A 1 105 ? -18.742 11.840 13.846 1.00 97.19 105 SER A O 1
ATOM 769 N N . VAL A 1 106 ? -17.351 10.163 13.278 1.00 97.31 106 VAL A N 1
ATOM 770 C CA . VAL A 1 106 ? -16.300 10.993 12.665 1.00 97.31 106 VAL A CA 1
ATOM 771 C C . VAL A 1 106 ? -16.242 10.863 11.136 1.00 97.31 106 VAL A C 1
ATOM 773 O O . VAL A 1 106 ? -15.277 11.308 10.519 1.00 97.31 106 VAL A O 1
ATOM 776 N N . GLY A 1 107 ? -17.263 10.265 10.512 1.00 96.38 107 GLY A N 1
ATOM 777 C CA . GLY A 1 107 ? -17.370 10.122 9.055 1.00 96.38 107 GLY A CA 1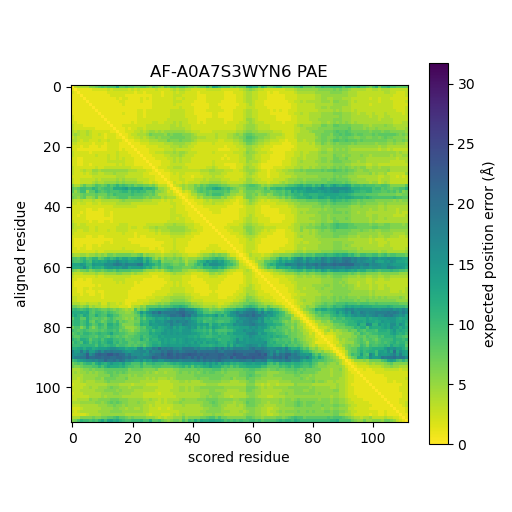
ATOM 778 C C . GLY A 1 107 ? -16.606 8.934 8.460 1.00 96.38 107 GLY A C 1
ATOM 779 O O . GLY A 1 107 ? -16.398 8.887 7.251 1.00 96.38 107 GLY A O 1
ATOM 780 N N . LEU A 1 108 ? -16.167 7.976 9.283 1.00 96.06 108 LEU A N 1
ATOM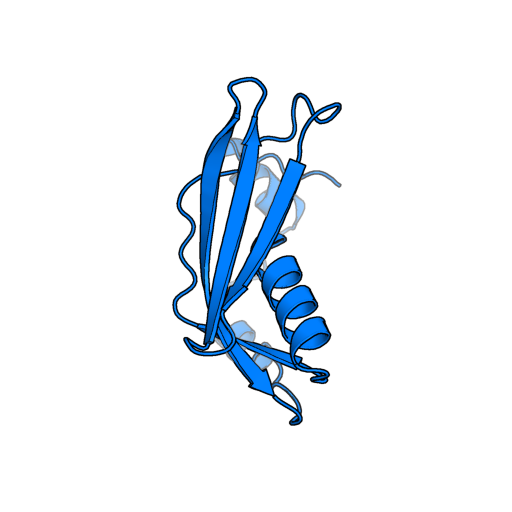 781 C CA . LEU A 1 108 ? -15.524 6.743 8.825 1.00 96.06 108 LEU A CA 1
ATOM 782 C C . LEU A 1 108 ? -16.540 5.592 8.807 1.00 96.06 108 LEU A C 1
ATOM 784 O O . LEU A 1 108 ? -16.794 4.933 9.815 1.00 96.06 108 LEU A O 1
ATOM 788 N N . GLU A 1 109 ? -17.126 5.355 7.637 1.00 95.06 109 GLU A N 1
A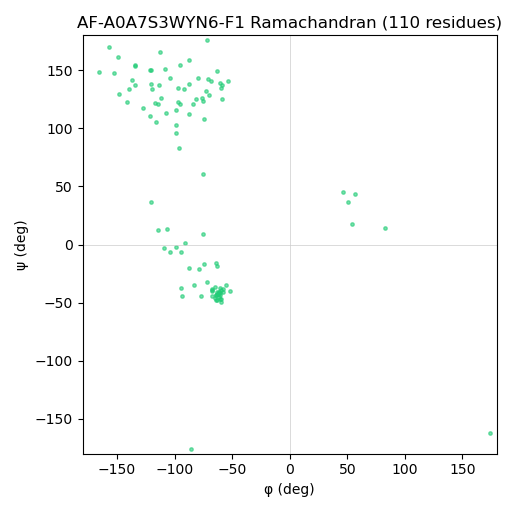TOM 789 C CA . GLU A 1 109 ? -18.174 4.354 7.415 1.00 95.06 109 GLU A CA 1
ATOM 790 C C . GLU A 1 109 ? -17.591 3.042 6.880 1.00 95.06 109 GLU A C 1
ATOM 792 O O . GLU A 1 109 ? -17.566 2.776 5.680 1.00 95.06 109 GLU A O 1
ATOM 797 N N . TYR A 1 110 ? -17.089 2.205 7.785 1.00 94.19 110 TYR A N 1
ATOM 798 C CA . TYR A 1 110 ? -16.643 0.861 7.423 1.00 94.19 110 TYR A CA 1
ATOM 799 C C . TYR A 1 110 ? -17.843 -0.055 7.135 1.00 94.19 110 TYR A C 1
ATOM 801 O O . TYR A 1 110 ? -18.794 -0.104 7.917 1.00 94.19 110 TYR A O 1
ATOM 809 N N . GLY A 1 111 ? -17.782 -0.773 6.008 1.00 90.06 111 GLY A N 1
ATOM 810 C CA . GLY A 1 111 ? -18.768 -1.787 5.621 1.00 90.06 111 GLY A CA 1
ATOM 811 C C . GLY A 1 111 ? -18.696 -3.075 6.463 1.00 90.06 111 GLY A C 1
ATOM 812 O O . GLY A 1 111 ? -17.819 -3.184 7.324 1.00 90.06 111 GLY A O 1
ATOM 813 N N . PRO A 1 112 ? -19.627 -4.021 6.226 1.00 83.81 112 PRO A N 1
ATOM 814 C CA . PRO A 1 112 ? -19.702 -5.299 6.938 1.00 83.81 112 PRO A CA 1
ATOM 815 C C . PRO A 1 112 ? -18.518 -6.235 6.663 1.00 83.81 112 PRO A C 1
ATOM 817 O O . PRO A 1 112 ? -17.912 -6.143 5.570 1.00 83.81 112 PRO A O 1
#

pLDDT: mean 90.33, std 8.1, range [67.94, 98.31]

Mean predicted aligned error: 5.64 Å

Nearest PDB structures (foldseek):
  7zmf-assembly1_B  TM=7.506E-01  e=2.005E-03  Brevibacillus brevis NBRC 100599
  7zsk-assembly1_D  TM=7.506E-01  e=4.883E-03  B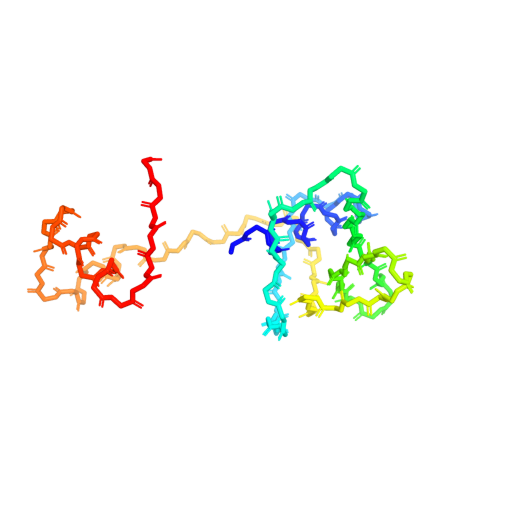revibacillus brevis NBRC 100599
  5tz7-assembly1_A  TM=6.893E-01  e=1.912E-02  Moorena producens 3L
  3kg8-assembly1_B  TM=7.394E-01  e=5.973E-01  Lyngbya majuscula
  7dru-assembly4_D  TM=2.534E-01  e=2.930E-01  Canis lupus familiaris

Foldseek 3Di:
DVVVVVQFVVVCVVVVAPTKDWPPKDFDDDDDDPDCPPKDWDWDADPVQQKIWIWIADPVRDIDTGMMTGMDGDNDDDDDPPVVVVVVPDPDDDDPVVVQVVCVVVVNHDDD

Secondary structure (DSSP, 8-state):
-HHHHHHHHHHHHHHT-SEEEEEEEEE-S----S--TT-EEEEEEETTTTEEEEEEE-TT--EEEEEEEEEEEE-SPPPPP-HHHHHHT-S----HHHHHHHHHHTT-----

Solvent-accessible surface area (backbone atoms only — not comparable to full-atom values): 6956 Å² total; per-residue (Å²): 112,70,68,58,52,52,47,36,51,52,52,14,64,78,66,74,34,85,32,50,52,77,42,80,71,44,80,74,42,89,85,82,79,87,74,58,93,76,57,45,76,48,79,48,74,42,82,89,75,32,30,36,38,34,30,38,35,53,95,85,69,52,76,44,65,28,32,37,32,33,45,43,78,31,86,64,86,76,80,75,80,67,57,72,64,55,56,77,72,56,94,71,92,74,59,68,68,62,53,51,50,56,36,42,76,75,73,46,79,78,78,136

InterPro domains:
  IPR042104 Polyketide synthase, dehydratase domain superfamily [G3DSA:3.10.129.110] (1-112)
  IPR049900 Polyketide synthase, dehydratase domain [PS52019] (1-112)

Sequence (112 aa):
AGYLEMARAAYCAVNKAKGAVLKRAYFLQPLMLDNVDDLNVTISIDTNADRFELSSMGEDAQKVTHSAGDALATNGALGAPASAAALGSSYAAVDIAVFYEAFRSVGLEYGP

Organism: Emiliania huxleyi (NCBI:txid2903)